Protein AF-D3ADE2-F1 (afdb_monomer)

Foldseek 3Di:
DDDDWDADPVRDTDDDDDDDAAKDKDKDWDADPVGDIDIDIDIDHDDDDDKDFPDWDKPPPVDDPPDDIDIDTDIGD

InterPro domains:
  IPR013783 Immunoglobulin-like fold [G3DSA:2.60.40.10] (1-46)

Radius of gyration: 25.81 Å; Cα contacts (8 Å, |Δi|>4): 87; chains: 1; bounding box: 56×22×61 Å

Sequence (77 aa):
AAEKVTVNADGTFSKALTLVSGSNTITVVSTDSAGKSSTVTRTVTLDQVAPVIKSVTITPNPVDAGKTYVISVEVTD

Solvent-accessible surface area (backbone atoms only — not comparable to full-atom values): 5382 Å² total; per-residue (Å²): 130,92,76,92,73,74,67,46,98,88,70,50,69,81,79,94,75,89,83,59,82,41,81,40,80,47,77,48,75,52,66,52,98,86,70,53,70,52,78,49,78,49,78,48,72,41,82,83,79,73,66,42,82,73,46,77,48,57,46,60,78,80,71,62,90,95,58,88,70,47,78,49,75,43,70,47,122

Mean predicted aligned error: 5.59 Å

Structure (mmCIF, N/CA/C/O backbone):
data_AF-D3ADE2-F1
#
_entry.id   AF-D3ADE2-F1
#
loop_
_atom_site.group_PDB
_atom_site.id
_atom_site.type_symbol
_atom_site.label_atom_id
_atom_site.label_alt_id
_atom_site.label_comp_id
_atom_site.label_asym_id
_atom_site.label_entity_id
_atom_site.label_seq_id
_atom_site.pdbx_PDB_ins_code
_atom_site.Cartn_x
_atom_site.Cartn_y
_atom_site.Cartn_z
_atom_site.occupancy
_atom_site.B_iso_or_equiv
_atom_site.auth_seq_id
_atom_site.auth_comp_id
_atom_site.auth_asym_id
_atom_site.auth_atom_id
_atom_site.pdbx_PDB_model_num
ATOM 1 N N . ALA A 1 1 ? -19.069 6.814 2.870 1.00 65.38 1 ALA A N 1
ATOM 2 C CA . ALA A 1 1 ? -19.642 7.166 4.189 1.00 65.38 1 ALA A CA 1
ATOM 3 C C . ALA A 1 1 ? -18.789 6.517 5.275 1.00 65.38 1 ALA A C 1
ATOM 5 O O . ALA A 1 1 ? -18.083 5.570 4.954 1.00 65.38 1 ALA A O 1
ATOM 6 N N . ALA A 1 2 ? -18.810 7.016 6.515 1.00 81.69 2 ALA A N 1
ATOM 7 C CA . ALA A 1 2 ? -18.115 6.339 7.612 1.00 81.69 2 ALA A CA 1
ATOM 8 C C . ALA A 1 2 ? -18.760 4.972 7.881 1.00 81.69 2 ALA A C 1
ATOM 10 O O . ALA A 1 2 ? -19.986 4.850 7.861 1.00 81.69 2 ALA A O 1
ATOM 11 N N . GLU A 1 3 ? -17.941 3.956 8.134 1.00 90.31 3 GLU A N 1
ATOM 12 C CA . GLU A 1 3 ? -18.407 2.598 8.404 1.00 90.31 3 GLU A CA 1
ATOM 13 C C . GLU A 1 3 ? -18.171 2.243 9.870 1.00 90.31 3 GLU A C 1
ATOM 15 O O . GLU A 1 3 ? -17.080 2.455 10.398 1.00 90.31 3 GLU A O 1
ATOM 20 N N . LYS A 1 4 ? -19.186 1.676 10.531 1.00 93.44 4 LYS A N 1
ATOM 21 C CA . LYS A 1 4 ? -19.027 1.171 11.898 1.00 93.44 4 LYS A CA 1
ATOM 22 C C . LYS A 1 4 ? -18.162 -0.091 11.898 1.00 93.44 4 LYS A C 1
ATOM 24 O O . LYS A 1 4 ? -18.280 -0.937 11.010 1.00 93.44 4 LYS A O 1
ATOM 29 N N . VAL A 1 5 ? -17.320 -0.215 12.918 1.00 95.31 5 VAL A N 1
ATOM 30 C CA . VAL A 1 5 ? -16.474 -1.384 13.177 1.00 95.31 5 VAL A CA 1
ATOM 31 C C . VAL A 1 5 ? -16.697 -1.811 14.623 1.00 95.31 5 VAL A C 1
ATOM 33 O O . VAL A 1 5 ? -16.735 -0.967 15.517 1.00 95.31 5 VAL A O 1
ATOM 36 N N . THR A 1 6 ? -16.879 -3.110 14.845 1.00 95.06 6 THR A N 1
ATOM 37 C CA . THR A 1 6 ? -17.007 -3.673 16.192 1.00 95.06 6 THR A CA 1
ATOM 38 C C . THR A 1 6 ? -15.640 -3.694 16.865 1.00 95.06 6 THR A C 1
ATOM 40 O O . THR A 1 6 ? -14.667 -4.165 16.276 1.00 95.06 6 THR A O 1
ATOM 43 N N . VAL A 1 7 ? -15.582 -3.197 18.098 1.00 95.88 7 VAL A N 1
ATOM 44 C CA . VAL A 1 7 ? -14.401 -3.288 18.961 1.00 95.88 7 VAL A CA 1
ATOM 45 C C . VAL A 1 7 ? -14.573 -4.488 19.888 1.00 95.88 7 VAL A C 1
ATOM 47 O O . VAL A 1 7 ? -15.641 -4.677 20.473 1.00 95.88 7 VAL A O 1
ATOM 50 N N . ASN A 1 8 ? -13.539 -5.313 19.991 1.00 96.50 8 ASN A N 1
ATOM 51 C CA . ASN A 1 8 ? -13.493 -6.484 20.856 1.00 96.50 8 ASN A CA 1
ATOM 52 C C . ASN A 1 8 ? -13.362 -6.079 22.332 1.00 96.50 8 ASN A C 1
ATOM 54 O O . ASN A 1 8 ? -12.976 -4.957 22.659 1.00 96.50 8 ASN A O 1
ATOM 58 N N . ALA A 1 9 ? -13.641 -7.015 23.243 1.00 95.75 9 ALA A N 1
ATOM 59 C CA . ALA A 1 9 ? -13.546 -6.773 24.686 1.00 95.75 9 ALA A CA 1
ATOM 60 C C . ALA A 1 9 ? -12.125 -6.394 25.157 1.00 95.75 9 ALA A C 1
ATOM 62 O O . ALA A 1 9 ? -11.978 -5.728 26.178 1.00 95.75 9 ALA A O 1
ATOM 63 N N . ASP A 1 10 ? -11.093 -6.787 24.408 1.00 96.69 10 ASP A N 1
ATOM 64 C CA . ASP A 1 10 ? -9.688 -6.433 24.647 1.00 96.69 10 ASP A CA 1
ATOM 65 C C . ASP A 1 10 ? -9.273 -5.089 24.008 1.00 96.69 10 ASP A C 1
ATOM 67 O O . ASP A 1 10 ? -8.106 -4.706 24.064 1.00 96.69 10 ASP A O 1
ATOM 71 N N . GLY A 1 11 ? -10.215 -4.367 23.391 1.00 93.94 11 GLY A N 1
ATOM 72 C CA . GLY A 1 11 ? -9.977 -3.090 22.717 1.00 93.94 11 GLY A CA 1
ATOM 73 C C . GLY A 1 11 ? -9.451 -3.211 21.284 1.00 93.94 11 GLY A C 1
ATOM 74 O O . GLY A 1 11 ? -9.268 -2.191 20.618 1.00 93.94 11 GLY A O 1
ATOM 75 N N . THR A 1 12 ? -9.223 -4.424 20.776 1.00 97.00 12 THR A N 1
ATOM 76 C CA . THR A 1 12 ? -8.782 -4.628 19.391 1.00 97.00 12 THR A CA 1
ATOM 77 C C . THR A 1 12 ? -9.942 -4.492 18.405 1.00 97.00 12 THR A C 1
ATOM 79 O O . THR A 1 12 ? -11.107 -4.699 18.736 1.00 97.00 12 THR A O 1
ATOM 82 N N . PHE A 1 13 ? -9.639 -4.139 17.159 1.00 96.38 13 PHE A N 1
ATOM 83 C CA . PHE A 1 13 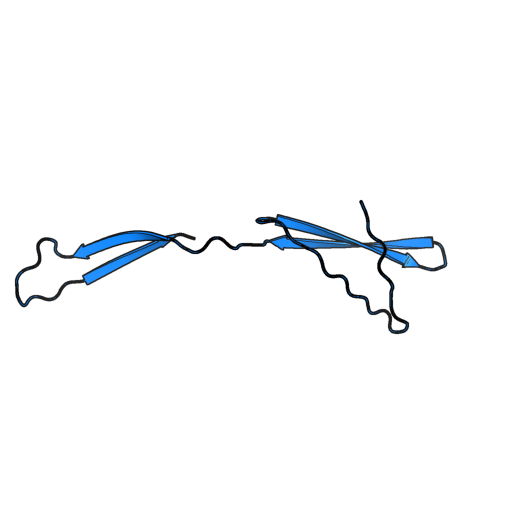? -10.603 -4.131 16.062 1.00 96.38 13 PHE A CA 1
ATOM 84 C C . PHE A 1 13 ? -9.881 -4.413 14.745 1.00 96.38 13 PHE A C 1
ATOM 86 O O . PHE A 1 13 ? -8.681 -4.174 14.614 1.00 96.38 13 PHE A O 1
ATOM 93 N N . SER A 1 14 ? -10.614 -4.912 13.752 1.00 96.19 14 SER A N 1
ATOM 94 C CA . SER A 1 14 ? -10.088 -5.126 12.405 1.00 96.19 14 SER A CA 1
ATOM 95 C C . SER A 1 14 ? -11.162 -4.839 11.366 1.00 96.19 14 SER A C 1
ATOM 97 O O . SER A 1 14 ? -12.344 -5.118 11.575 1.00 96.19 14 SER A O 1
ATOM 99 N N . LYS A 1 15 ? -10.747 -4.259 10.240 1.00 94.88 15 LYS A N 1
ATOM 100 C CA . LYS A 1 15 ? -11.607 -3.985 9.093 1.00 94.88 15 LYS A CA 1
ATOM 101 C C . LYS A 1 15 ? -10.784 -4.076 7.816 1.00 94.88 15 LYS A C 1
ATOM 103 O O . LYS A 1 15 ? -9.789 -3.370 7.670 1.00 94.88 15 LYS A O 1
ATOM 108 N N . ALA A 1 16 ? -11.220 -4.923 6.889 1.00 95.81 16 ALA A N 1
ATOM 109 C CA . ALA A 1 16 ? -10.673 -4.938 5.542 1.00 95.81 16 ALA A CA 1
ATOM 110 C C . ALA A 1 16 ? -11.176 -3.707 4.776 1.00 95.81 16 ALA A C 1
ATOM 112 O O . ALA A 1 16 ? -12.375 -3.422 4.777 1.00 95.81 16 ALA A O 1
ATOM 113 N N . LEU A 1 17 ? -10.256 -2.992 4.132 1.00 95.00 17 LEU A N 1
ATOM 114 C CA . LEU A 1 17 ? -10.546 -1.854 3.268 1.00 95.00 17 LEU A CA 1
ATOM 115 C C . LEU A 1 17 ? -9.998 -2.155 1.876 1.00 95.00 17 LEU A C 1
ATOM 117 O O . LEU A 1 17 ? -8.870 -2.624 1.742 1.00 95.00 17 LEU A O 1
ATOM 121 N N . THR A 1 18 ? -10.794 -1.877 0.847 1.00 95.94 18 THR A N 1
ATOM 122 C CA . THR A 1 18 ? -10.297 -1.885 -0.532 1.00 95.94 18 THR A CA 1
ATOM 123 C C . THR A 1 18 ? -9.683 -0.524 -0.815 1.00 95.94 18 THR A C 1
ATOM 125 O O . THR A 1 18 ? -10.361 0.494 -0.687 1.00 95.94 18 THR A O 1
ATOM 128 N N . LEU A 1 19 ? -8.397 -0.511 -1.152 1.00 96.88 19 LEU A N 1
ATOM 129 C CA . LEU A 1 19 ? -7.666 0.705 -1.491 1.00 96.88 19 LEU A CA 1
ATOM 130 C C . LEU A 1 19 ? -7.796 1.009 -2.983 1.00 96.88 19 LEU A C 1
ATOM 132 O O . LEU A 1 19 ? -7.982 0.107 -3.800 1.00 96.88 19 LEU A O 1
ATOM 136 N N . VAL A 1 20 ? -7.649 2.282 -3.330 1.00 96.50 20 VAL A N 1
ATOM 137 C CA . VAL A 1 20 ? -7.465 2.722 -4.716 1.00 96.50 20 VAL A CA 1
ATOM 138 C C . VAL A 1 20 ? -5.992 3.029 -4.967 1.00 96.50 20 VAL A C 1
ATOM 140 O O . VAL A 1 20 ? -5.263 3.350 -4.028 1.00 96.50 20 VAL A O 1
ATOM 143 N N . SER A 1 21 ? -5.540 2.924 -6.219 1.00 96.88 21 SER A N 1
ATOM 144 C CA . SER A 1 21 ? -4.174 3.314 -6.587 1.00 96.88 21 SER A CA 1
ATOM 145 C C . SER A 1 21 ? -3.885 4.759 -6.173 1.00 96.88 21 SER A C 1
ATOM 147 O O . SER A 1 21 ? -4.745 5.635 -6.291 1.00 96.88 21 SER A O 1
ATOM 149 N N . GLY A 1 22 ? -2.664 5.008 -5.706 1.00 97.06 22 GLY A N 1
ATOM 150 C CA . GLY A 1 22 ? -2.258 6.294 -5.154 1.00 97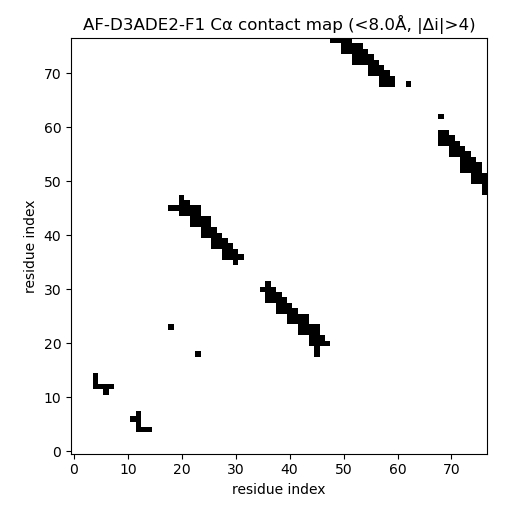.06 22 GLY A CA 1
ATOM 151 C C . GLY A 1 22 ? -2.570 6.429 -3.661 1.00 97.06 22 GLY A C 1
ATOM 152 O O . GLY A 1 22 ? -2.556 5.456 -2.907 1.00 97.06 22 GLY A O 1
ATOM 153 N N . SER A 1 23 ? -2.780 7.666 -3.211 1.00 97.88 23 SER A N 1
ATOM 154 C CA . SER A 1 23 ? -2.912 8.000 -1.788 1.00 97.88 23 SER A CA 1
ATOM 155 C C . SER A 1 23 ? -4.316 7.717 -1.245 1.00 97.88 23 SER A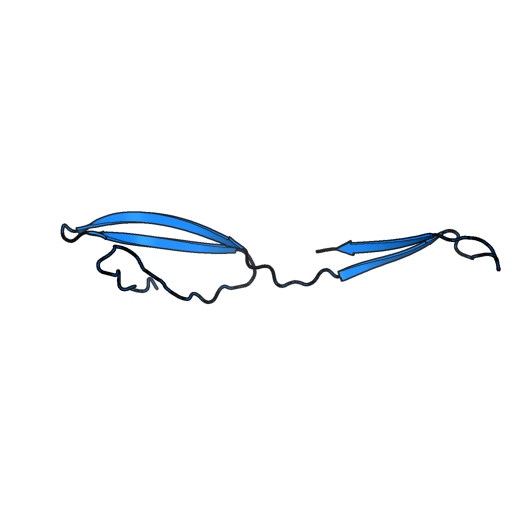 C 1
ATOM 157 O O . SER A 1 23 ? -5.313 8.187 -1.791 1.00 97.88 23 SER A O 1
ATOM 159 N N . ASN A 1 24 ? -4.385 6.999 -0.125 1.00 97.50 24 ASN A N 1
ATOM 160 C CA . ASN A 1 24 ? -5.602 6.676 0.611 1.00 97.50 24 ASN A CA 1
ATOM 161 C C . ASN A 1 24 ? -5.500 7.243 2.032 1.00 97.50 24 ASN A C 1
ATOM 163 O O . ASN A 1 24 ? -4.682 6.788 2.835 1.00 97.50 24 ASN A O 1
ATOM 167 N N . THR A 1 25 ? -6.354 8.208 2.367 1.00 97.44 25 THR A N 1
ATOM 168 C CA . THR A 1 25 ? -6.457 8.744 3.731 1.00 97.44 25 THR A CA 1
ATOM 169 C C . THR A 1 25 ? -7.494 7.951 4.519 1.00 97.44 25 THR A C 1
ATOM 171 O O . THR A 1 25 ? -8.677 7.953 4.187 1.00 97.44 25 THR A O 1
ATOM 174 N N . ILE A 1 26 ? -7.052 7.290 5.584 1.00 96.94 26 ILE A N 1
ATOM 175 C CA . ILE A 1 26 ? -7.876 6.479 6.476 1.00 96.94 26 ILE A CA 1
ATOM 176 C C . ILE A 1 26 ? -8.038 7.230 7.796 1.00 96.94 26 ILE A C 1
ATOM 178 O O . ILE A 1 26 ? -7.063 7.451 8.517 1.00 96.94 26 ILE A O 1
ATOM 182 N N . THR A 1 27 ? -9.277 7.583 8.127 1.00 97.19 27 THR A N 1
ATOM 183 C CA . THR A 1 27 ? -9.631 8.238 9.391 1.00 97.19 27 THR A CA 1
ATOM 184 C C . THR A 1 27 ? -10.347 7.248 10.298 1.00 97.19 27 THR A C 1
ATOM 186 O O . THR A 1 27 ? -11.394 6.709 9.941 1.00 97.19 27 THR A O 1
ATOM 189 N N . VAL A 1 28 ? -9.794 7.033 11.485 1.00 96.94 28 VAL A N 1
ATOM 190 C CA . VAL A 1 28 ? -10.376 6.208 12.542 1.00 96.94 28 VAL A CA 1
ATOM 191 C 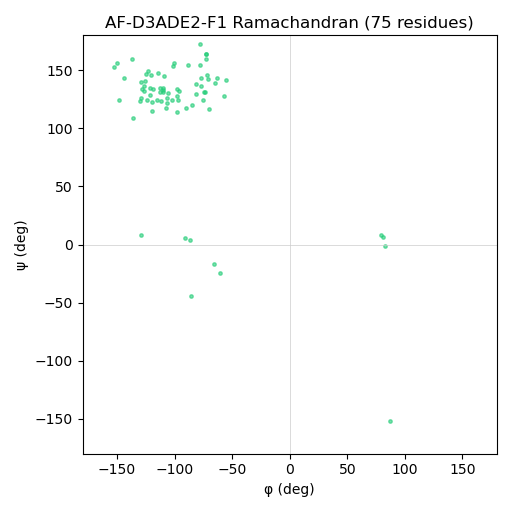C . VAL A 1 28 ? -10.898 7.129 13.632 1.00 96.94 28 VAL A C 1
ATOM 193 O O . VAL A 1 28 ? -10.154 7.960 14.149 1.00 96.94 28 VAL A O 1
ATOM 196 N N . VAL A 1 29 ? -12.170 6.969 13.987 1.00 96.69 29 VAL A N 1
ATOM 197 C CA . VAL A 1 29 ? -1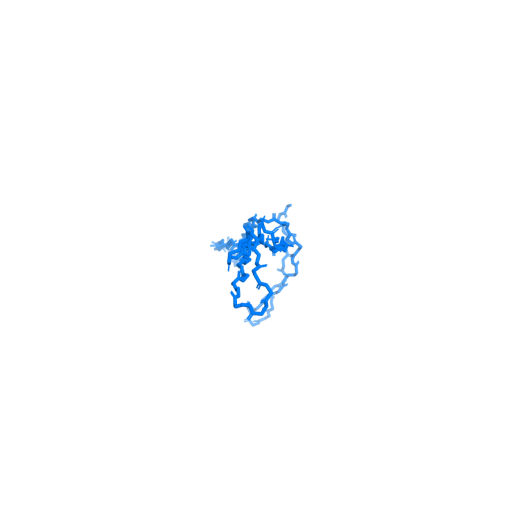2.807 7.689 15.092 1.00 96.69 29 VAL A CA 1
ATOM 198 C C . VAL A 1 29 ? -13.298 6.664 16.102 1.00 96.69 29 VAL A C 1
ATOM 200 O O . VAL A 1 29 ? -14.089 5.789 15.753 1.00 96.69 29 VAL A O 1
ATOM 203 N N . SER A 1 30 ? -12.834 6.773 17.344 1.00 95.56 30 SER A N 1
ATOM 204 C CA . SER A 1 30 ? -13.348 5.983 18.465 1.00 95.56 30 SER A CA 1
ATOM 205 C C . SER A 1 30 ? -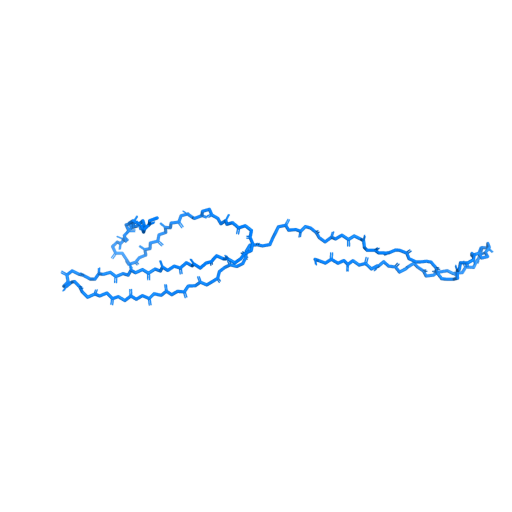14.126 6.879 19.411 1.00 95.56 30 SER A C 1
ATOM 207 O O . SER A 1 30 ? -13.645 7.957 19.753 1.00 95.56 30 SER A O 1
ATOM 209 N N . THR A 1 31 ? -15.296 6.416 19.848 1.00 94.75 31 THR A N 1
ATOM 210 C CA . THR A 1 31 ? -16.174 7.120 20.787 1.00 94.75 31 THR A CA 1
ATOM 211 C C . THR A 1 31 ? -16.402 6.245 22.016 1.00 94.75 31 THR A C 1
ATOM 213 O O . THR A 1 31 ? -16.759 5.076 21.872 1.00 94.75 31 THR A O 1
ATOM 216 N N . ASP A 1 32 ? -16.185 6.790 23.212 1.00 93.44 32 ASP A N 1
ATOM 217 C CA . ASP A 1 32 ? -16.449 6.095 24.474 1.00 93.44 32 ASP A CA 1
ATOM 218 C C . ASP A 1 32 ? -17.949 6.089 24.836 1.00 93.44 32 ASP A C 1
ATOM 220 O O . ASP A 1 32 ? -18.780 6.743 24.200 1.00 93.44 32 ASP A O 1
ATOM 224 N N . SER A 1 33 ? -18.319 5.356 25.891 1.00 92.38 33 SER A N 1
ATOM 225 C CA . SER A 1 33 ? -19.711 5.281 26.361 1.00 92.38 33 SER A CA 1
ATOM 226 C C . SER A 1 33 ? -20.252 6.606 26.912 1.00 92.38 33 SER A C 1
ATOM 228 O O . SER A 1 33 ? -21.462 6.760 27.050 1.00 92.38 33 SER A O 1
ATOM 230 N N . ALA A 1 34 ? -19.373 7.556 27.238 1.00 96.69 34 ALA A N 1
ATOM 231 C CA . ALA A 1 34 ? -19.731 8.900 27.675 1.00 96.69 34 ALA A CA 1
ATOM 232 C C . ALA A 1 34 ? -19.829 9.895 26.499 1.00 96.69 34 ALA A C 1
ATOM 234 O O . ALA A 1 34 ? -20.003 11.092 26.734 1.00 96.69 34 ALA A O 1
ATOM 235 N N . GLY A 1 35 ? -19.705 9.424 25.251 1.00 96.06 35 GLY A N 1
ATOM 236 C CA . GLY A 1 35 ? -19.816 10.225 24.034 1.00 96.06 35 GLY A CA 1
ATOM 237 C C . GLY A 1 35 ? -18.555 11.008 23.652 1.00 96.06 35 GLY A C 1
ATOM 238 O O . GLY A 1 35 ? -18.601 11.799 22.709 1.00 96.06 35 GLY A O 1
ATOM 239 N N . LYS A 1 36 ? -17.421 10.821 24.337 1.00 97.12 36 LYS A N 1
ATOM 240 C CA . LYS A 1 36 ? -16.161 11.495 23.981 1.00 97.12 36 LYS A CA 1
ATOM 241 C C . LYS A 1 36 ? -15.481 10.752 22.849 1.00 97.12 36 LYS A C 1
ATOM 243 O O . LYS A 1 36 ? -15.432 9.527 22.858 1.00 97.12 36 LYS A O 1
ATOM 248 N N . SER A 1 37 ? -14.935 11.499 21.893 1.00 97.12 37 SER A N 1
ATOM 249 C CA . SER A 1 37 ? -14.302 10.922 20.709 1.00 97.12 37 SER A CA 1
ATOM 250 C C . SER A 1 37 ? -12.836 11.310 20.577 1.00 97.12 37 SER A C 1
ATOM 252 O O . SER A 1 37 ? -12.448 12.433 20.892 1.00 97.12 37 SER A O 1
ATOM 254 N N . SER A 1 38 ? -12.041 10.388 20.048 1.00 96.88 38 SER A N 1
ATOM 255 C CA . SER A 1 38 ? -10.672 10.616 19.590 1.00 96.88 38 SER A CA 1
ATOM 256 C C . SER A 1 38 ? -10.557 10.220 18.119 1.00 96.88 38 SER A C 1
ATOM 258 O O . SER A 1 38 ? -11.300 9.369 17.628 1.00 96.88 38 SER A O 1
ATOM 260 N N . THR A 1 39 ? -9.665 10.890 17.388 1.00 97.50 39 THR A N 1
ATOM 261 C CA . THR A 1 39 ? -9.473 10.683 15.947 1.00 97.50 39 THR A CA 1
ATOM 262 C C . THR A 1 39 ? -8.011 10.402 15.645 1.00 97.50 39 THR A C 1
ATOM 264 O O . THR A 1 39 ? -7.127 11.090 16.151 1.00 97.50 39 THR A O 1
ATOM 267 N N . VAL A 1 40 ? -7.771 9.412 14.790 1.00 97.62 40 VAL A N 1
ATOM 268 C CA . VAL A 1 40 ? -6.456 9.086 14.237 1.00 97.62 40 VAL A CA 1
ATOM 269 C C . VAL A 1 40 ? -6.565 9.050 12.721 1.00 97.62 40 VAL A C 1
ATOM 271 O O . VAL A 1 40 ? -7.446 8.392 12.174 1.00 97.62 40 VAL A O 1
ATOM 274 N N . THR A 1 41 ? -5.636 9.716 12.043 1.00 97.75 41 THR A N 1
ATOM 275 C CA . THR A 1 41 ? -5.545 9.709 10.581 1.00 97.75 41 THR A CA 1
ATOM 276 C C . THR A 1 41 ? -4.272 8.992 10.156 1.00 97.75 41 THR A C 1
ATOM 278 O O . THR A 1 41 ? -3.201 9.238 10.711 1.00 97.75 41 THR A O 1
ATOM 281 N N . ARG A 1 42 ? -4.377 8.106 9.166 1.00 97.44 42 ARG A N 1
ATOM 282 C CA . ARG A 1 42 ? -3.237 7.443 8.527 1.00 97.44 42 ARG A CA 1
ATOM 283 C C . ARG A 1 42 ? -3.347 7.583 7.019 1.00 97.44 42 ARG A C 1
ATOM 285 O O . ARG A 1 42 ? -4.430 7.424 6.469 1.00 97.44 42 ARG A O 1
ATOM 292 N N . THR A 1 43 ? -2.223 7.820 6.362 1.00 97.75 43 THR A N 1
ATOM 293 C CA . THR A 1 43 ? -2.148 7.834 4.901 1.00 97.75 43 THR A CA 1
ATOM 294 C C . THR A 1 43 ? -1.450 6.567 4.432 1.00 97.75 43 THR A C 1
ATOM 296 O O . THR A 1 43 ? -0.389 6.221 4.948 1.00 97.75 43 THR A O 1
ATOM 299 N N . VAL A 1 44 ? -2.060 5.871 3.476 1.00 97.75 44 VAL A N 1
ATOM 300 C CA . VAL A 1 44 ? -1.525 4.660 2.848 1.00 97.75 44 VAL A CA 1
ATOM 301 C C . VAL A 1 44 ? -1.465 4.889 1.345 1.00 97.75 44 VAL A C 1
ATOM 303 O O . VAL A 1 44 ? -2.485 5.191 0.731 1.00 97.75 44 VAL A O 1
ATOM 306 N N . THR A 1 45 ? -0.290 4.727 0.745 1.00 97.69 45 THR A N 1
ATOM 307 C CA . THR A 1 45 ? -0.137 4.780 -0.712 1.00 97.69 45 THR A CA 1
ATOM 308 C C . THR A 1 45 ? -0.138 3.364 -1.262 1.00 97.69 45 THR A C 1
ATOM 310 O O . THR A 1 45 ? 0.659 2.538 -0.821 1.00 97.69 45 THR A O 1
ATOM 313 N N . LEU A 1 46 ? -1.039 3.085 -2.203 1.00 97.88 46 LEU A N 1
ATOM 314 C CA . LEU A 1 46 ? -1.022 1.851 -2.974 1.00 97.88 46 LEU A CA 1
ATOM 315 C C . LEU A 1 46 ? -0.346 2.118 -4.313 1.00 97.88 46 LEU A C 1
ATOM 317 O O . LEU A 1 46 ? -0.896 2.841 -5.147 1.00 97.88 46 LEU A O 1
ATOM 321 N N . ASP A 1 47 ? 0.808 1.493 -4.510 1.00 96.81 47 ASP A N 1
ATOM 322 C CA . ASP A 1 47 ? 1.474 1.437 -5.801 1.00 96.81 47 ASP A CA 1
ATOM 323 C C . ASP A 1 47 ? 1.448 0.005 -6.337 1.00 96.81 47 ASP A C 1
A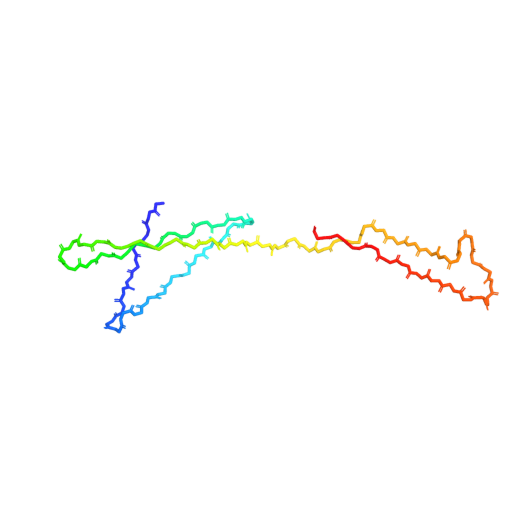TOM 325 O O . ASP A 1 47 ? 1.836 -0.941 -5.653 1.00 96.81 47 ASP A O 1
ATOM 329 N N . GLN A 1 48 ? 0.902 -0.147 -7.538 1.00 94.94 48 GLN A N 1
ATOM 330 C CA . GLN A 1 48 ? 0.814 -1.417 -8.262 1.00 94.94 48 GLN A CA 1
ATOM 331 C C . GLN A 1 48 ? 1.354 -1.278 -9.686 1.00 94.94 48 GLN A C 1
ATOM 333 O O . GLN A 1 48 ? 1.168 -2.180 -10.505 1.00 94.94 48 GLN A O 1
ATOM 338 N N . VAL A 1 49 ? 1.963 -0.136 -10.011 1.00 94.19 49 VAL A N 1
ATOM 339 C CA . VAL A 1 49 ? 2.607 0.049 -11.302 1.00 94.19 49 VAL A CA 1
ATOM 340 C C . VAL A 1 49 ? 3.919 -0.723 -11.250 1.00 94.19 49 VAL A C 1
ATOM 342 O O . VAL A 1 49 ? 4.707 -0.581 -10.324 1.00 94.19 49 VAL A O 1
ATOM 345 N N . ALA A 1 50 ? 4.110 -1.634 -12.202 1.00 94.62 50 ALA A N 1
ATOM 346 C CA . ALA A 1 50 ? 5.379 -2.330 -12.325 1.00 94.62 50 ALA A CA 1
ATOM 347 C C . ALA A 1 50 ? 6.401 -1.393 -12.980 1.00 94.62 50 ALA A C 1
ATOM 349 O O . ALA A 1 50 ? 6.036 -0.694 -13.934 1.00 94.62 50 ALA A O 1
ATOM 350 N N . PRO A 1 51 ? 7.676 -1.441 -12.564 1.00 94.69 51 PRO A N 1
ATOM 351 C CA . PRO A 1 51 ? 8.704 -0.660 -13.218 1.00 94.69 51 PRO A CA 1
ATOM 352 C C . PRO A 1 51 ? 8.857 -1.103 -14.676 1.00 94.69 51 PRO A C 1
ATOM 354 O O . PRO A 1 51 ? 8.774 -2.290 -15.011 1.00 94.69 51 PRO A O 1
ATOM 357 N N . VAL A 1 52 ? 9.116 -0.142 -15.554 1.00 96.50 52 VAL A N 1
ATOM 358 C CA . VAL A 1 52 ? 9.301 -0.361 -16.989 1.00 96.50 52 VAL A CA 1
ATOM 359 C C . VAL A 1 52 ? 10.758 -0.163 -17.381 1.00 96.50 52 VAL A C 1
ATOM 361 O O . VAL A 1 52 ? 11.457 0.702 -16.853 1.00 96.50 52 VAL A O 1
ATOM 364 N N . ILE A 1 53 ? 11.229 -0.951 -18.350 1.00 96.44 53 ILE A N 1
ATOM 365 C CA . ILE A 1 53 ? 12.516 -0.681 -18.995 1.00 96.44 53 ILE A CA 1
ATOM 366 C C . ILE A 1 53 ? 12.348 0.579 -19.836 1.00 96.44 53 ILE A C 1
ATOM 368 O O . ILE A 1 53 ? 11.578 0.605 -20.794 1.00 96.44 53 ILE A O 1
ATOM 372 N N . LYS A 1 54 ? 13.091 1.618 -19.475 1.00 96.19 54 LYS A N 1
ATOM 373 C CA . LYS A 1 54 ? 13.096 2.898 -20.171 1.00 96.19 54 LYS A CA 1
ATOM 374 C C . LYS A 1 54 ? 14.069 2.889 -21.340 1.00 96.19 54 LYS A C 1
ATOM 376 O O . LYS A 1 54 ? 13.737 3.373 -22.420 1.00 96.19 54 LYS A O 1
ATOM 381 N N . SER A 1 55 ? 15.268 2.349 -21.139 1.00 96.06 55 SER A N 1
ATOM 382 C CA . SER A 1 55 ? 16.266 2.270 -22.200 1.00 96.06 55 SER A CA 1
ATOM 383 C C . SER A 1 55 ? 17.229 1.106 -22.002 1.00 96.06 55 SER A C 1
ATOM 385 O O . SER A 1 55 ? 17.479 0.652 -20.885 1.00 96.06 55 SER A O 1
ATOM 387 N N . VAL A 1 56 ? 17.770 0.618 -23.116 1.00 96.00 56 VAL A N 1
ATOM 388 C CA . VAL A 1 56 ? 18.867 -0.350 -23.140 1.00 96.00 56 VAL A CA 1
ATOM 389 C C . VAL A 1 56 ? 19.933 0.204 -24.065 1.00 96.00 56 VAL A C 1
ATOM 391 O O . VAL A 1 56 ? 19.650 0.546 -25.212 1.00 96.00 56 VAL A O 1
ATOM 394 N N . THR A 1 57 ? 21.159 0.302 -23.569 1.00 96.19 57 THR A N 1
ATOM 395 C CA . THR A 1 57 ? 22.304 0.762 -24.354 1.00 96.19 57 THR A CA 1
ATOM 396 C C . THR A 1 57 ? 23.417 -0.270 -24.306 1.00 96.19 57 THR A C 1
ATOM 398 O O . THR A 1 57 ? 23.594 -0.966 -23.308 1.00 96.19 57 THR A O 1
ATOM 401 N N . ILE A 1 58 ? 24.160 -0.375 -25.405 1.00 94.75 58 ILE A N 1
ATOM 402 C CA . ILE A 1 58 ? 25.370 -1.188 -25.505 1.00 94.75 58 ILE A CA 1
ATOM 403 C C . ILE A 1 58 ? 26.543 -0.268 -25.828 1.00 94.75 58 ILE A C 1
ATOM 405 O O . ILE A 1 58 ? 26.417 0.623 -26.667 1.00 94.75 58 ILE A O 1
ATOM 409 N N . THR A 1 59 ? 27.660 -0.435 -25.124 1.00 94.75 59 THR A N 1
ATOM 410 C CA . THR A 1 59 ? 28.865 0.377 -25.328 1.00 94.75 59 THR A CA 1
ATOM 411 C C . THR A 1 59 ? 30.097 -0.519 -25.479 1.00 94.75 59 THR A C 1
ATOM 413 O O . THR A 1 59 ? 30.378 -1.295 -24.558 1.00 94.75 59 THR A O 1
ATOM 416 N N . PRO A 1 60 ? 30.856 -0.404 -26.589 1.00 93.88 60 PRO A N 1
ATOM 417 C CA . PRO A 1 60 ? 30.582 0.429 -27.772 1.00 93.88 60 PRO A CA 1
ATOM 418 C C . PRO A 1 60 ? 29.433 -0.117 -28.648 1.00 93.88 60 PRO A C 1
ATOM 420 O O . PRO A 1 60 ? 29.040 -1.272 -28.527 1.00 93.88 60 PRO A O 1
ATOM 423 N N . ASN A 1 61 ? 28.892 0.723 -29.534 1.00 90.19 61 ASN A N 1
ATOM 424 C CA . 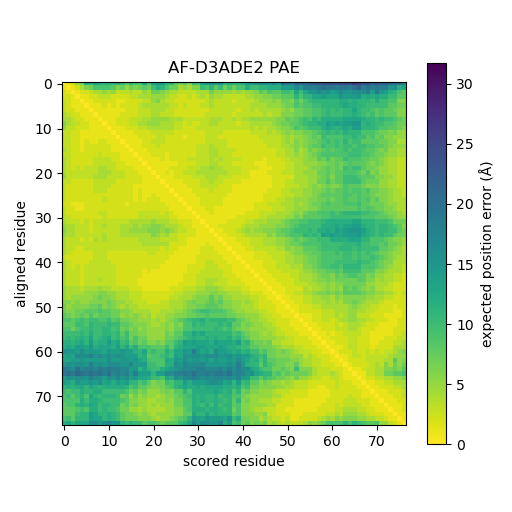ASN A 1 61 ? 27.947 0.331 -30.585 1.00 90.19 61 ASN A CA 1
ATOM 425 C C . ASN A 1 61 ? 28.357 1.034 -31.898 1.00 90.19 61 ASN A C 1
ATOM 427 O O . ASN A 1 61 ? 28.216 2.259 -31.955 1.00 90.19 61 ASN A O 1
ATOM 431 N N . PRO A 1 62 ? 28.891 0.329 -32.920 1.00 91.94 62 PRO A N 1
ATOM 432 C CA . PRO A 1 62 ? 28.937 -1.128 -33.080 1.00 91.94 62 PRO A CA 1
ATOM 433 C C . PRO A 1 62 ? 29.943 -1.815 -32.148 1.00 91.94 62 PRO A C 1
ATOM 435 O O . PRO A 1 62 ? 30.879 -1.187 -31.657 1.00 91.94 62 PRO A O 1
ATOM 438 N N . VAL A 1 63 ? 29.751 -3.118 -31.928 1.00 92.25 63 VAL A N 1
ATOM 439 C CA . VAL A 1 63 ? 30.689 -3.970 -31.186 1.00 92.25 63 VAL A CA 1
ATOM 440 C C . VAL A 1 63 ? 31.583 -4.743 -32.147 1.00 92.25 63 VAL A C 1
ATOM 442 O O . VAL A 1 63 ? 31.101 -5.359 -33.098 1.00 92.25 63 VAL A O 1
ATOM 445 N N . ASP A 1 64 ? 32.880 -4.754 -31.855 1.00 93.75 64 ASP A N 1
ATOM 446 C CA . ASP A 1 64 ? 33.847 -5.584 -32.566 1.00 93.75 64 ASP A CA 1
ATOM 447 C C . ASP A 1 64 ? 33.764 -7.042 -32.095 1.00 93.75 64 ASP A C 1
ATOM 449 O O . ASP A 1 64 ? 33.717 -7.335 -30.895 1.00 93.75 64 ASP A O 1
ATOM 453 N N . ALA A 1 65 ? 33.807 -7.981 -33.042 1.00 89.31 65 ALA A N 1
ATOM 454 C CA . ALA A 1 65 ? 33.775 -9.407 -32.738 1.00 89.31 65 ALA A CA 1
ATOM 455 C C . ALA A 1 65 ? 34.932 -9.811 -31.800 1.00 89.31 65 ALA A C 1
ATOM 457 O O . ALA A 1 65 ? 36.102 -9.522 -32.056 1.00 89.31 65 ALA A O 1
ATOM 458 N N . GLY A 1 66 ? 34.597 -10.496 -30.703 1.00 91.19 66 GLY A N 1
ATOM 459 C CA . GLY A 1 66 ? 35.567 -10.963 -29.706 1.00 91.19 66 GLY A CA 1
ATOM 460 C C . GLY A 1 66 ? 36.050 -9.898 -28.712 1.00 91.19 66 GLY A C 1
ATOM 461 O O . GLY A 1 66 ? 36.975 -10.172 -27.948 1.00 91.19 66 GLY A O 1
ATOM 462 N N . LYS A 1 67 ? 35.459 -8.695 -28.702 1.00 94.25 67 LYS A N 1
ATOM 463 C CA . LYS A 1 67 ? 35.738 -7.653 -27.699 1.00 94.25 67 LYS A CA 1
ATOM 464 C C . LYS A 1 67 ? 34.659 -7.602 -26.615 1.00 94.25 67 LYS A C 1
ATOM 466 O O . LYS A 1 67 ? 33.522 -8.016 -26.826 1.00 94.25 67 LYS A O 1
ATOM 471 N N . THR A 1 68 ? 35.032 -7.083 -25.446 1.00 93.62 68 THR A N 1
ATOM 472 C CA . THR A 1 68 ? 34.107 -6.839 -24.333 1.00 93.62 68 THR A CA 1
ATOM 473 C C . THR A 1 68 ? 33.197 -5.656 -24.640 1.00 93.62 68 THR A C 1
ATOM 475 O O . THR A 1 68 ? 33.627 -4.669 -25.236 1.00 93.62 68 THR A O 1
ATOM 478 N N . TYR A 1 69 ? 31.961 -5.738 -24.166 1.00 94.25 69 TYR A N 1
ATOM 479 C CA . TYR A 1 69 ? 30.987 -4.659 -24.205 1.00 94.25 69 TYR A CA 1
ATOM 480 C C . TYR A 1 69 ? 30.241 -4.560 -22.879 1.00 94.25 69 TYR A C 1
ATOM 482 O O . TYR A 1 69 ? 30.191 -5.517 -22.106 1.00 94.25 69 TYR A O 1
ATOM 490 N N . VAL A 1 70 ? 29.654 -3.394 -22.629 1.00 95.94 70 VAL A N 1
ATOM 491 C CA . VAL A 1 70 ? 28.778 -3.146 -21.480 1.00 95.94 70 VAL A CA 1
ATOM 492 C C . VAL A 1 70 ? 27.357 -2.972 -21.983 1.00 95.94 70 VAL A C 1
ATOM 494 O O . VAL A 1 70 ? 27.131 -2.198 -22.911 1.00 95.94 70 VAL A O 1
ATOM 497 N N . ILE A 1 71 ? 26.413 -3.674 -21.359 1.00 95.06 71 ILE A N 1
ATOM 498 C CA . ILE A 1 71 ? 24.981 -3.424 -21.522 1.00 95.06 71 ILE A CA 1
ATOM 499 C C . ILE A 1 71 ? 24.505 -2.661 -20.289 1.00 95.06 71 ILE A C 1
ATOM 501 O O . ILE A 1 71 ? 24.662 -3.145 -19.169 1.00 95.06 71 ILE A O 1
ATOM 505 N N . SER A 1 72 ? 23.904 -1.496 -20.507 1.00 96.12 72 SER A N 1
ATOM 506 C CA . SER A 1 72 ? 23.266 -0.701 -19.459 1.00 96.12 72 SER A CA 1
ATOM 507 C C . SER A 1 72 ? 21.762 -0.681 -19.686 1.00 96.12 72 SER A C 1
ATOM 509 O O . SER A 1 72 ? 21.305 -0.394 -20.793 1.00 96.12 72 SER A O 1
ATOM 511 N N . VAL A 1 73 ? 21.000 -0.967 -18.632 1.00 96.38 73 VAL A N 1
ATOM 512 C CA . VAL A 1 73 ? 19.535 -0.922 -18.632 1.00 96.38 73 VAL A CA 1
ATOM 513 C C . VAL A 1 73 ? 19.094 0.170 -17.669 1.00 96.38 73 VAL A C 1
ATOM 515 O O . VAL A 1 73 ? 19.470 0.156 -16.499 1.00 96.38 73 VAL A O 1
ATOM 518 N N . GLU A 1 74 ? 18.300 1.111 -18.162 1.00 96.25 74 GLU A N 1
ATOM 519 C CA . GLU A 1 74 ? 17.607 2.091 -17.335 1.00 96.25 74 GLU A CA 1
ATOM 520 C C . GLU A 1 74 ? 16.177 1.605 -17.106 1.00 96.25 74 GLU A C 1
ATOM 522 O O . GLU A 1 74 ? 15.463 1.293 -18.062 1.00 96.25 74 GLU A O 1
ATOM 527 N N . VAL A 1 75 ? 15.756 1.55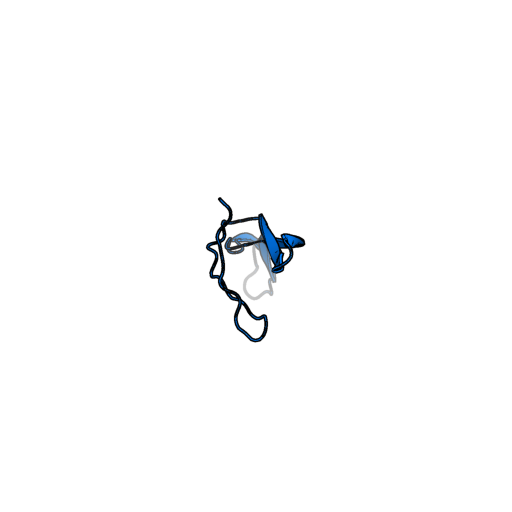4 -15.846 1.00 95.88 75 VAL A N 1
ATOM 528 C CA . VAL A 1 75 ? 14.378 1.245 -15.448 1.00 95.88 75 VAL A CA 1
ATOM 529 C C . VAL A 1 75 ? 13.754 2.463 -14.778 1.00 95.88 75 VAL A C 1
ATOM 531 O O . VAL A 1 75 ? 14.454 3.263 -14.158 1.00 95.88 75 VAL A O 1
ATOM 534 N N . THR A 1 76 ? 12.448 2.640 -14.937 1.00 92.88 76 THR A N 1
ATOM 535 C CA . THR A 1 76 ? 11.669 3.691 -14.269 1.00 92.88 76 THR A CA 1
ATOM 536 C C . THR A 1 76 ? 10.506 3.051 -13.533 1.00 92.88 76 THR A C 1
ATOM 538 O O . THR A 1 76 ? 9.927 2.098 -14.051 1.00 92.88 76 THR A O 1
ATOM 541 N N . ASP A 1 77 ? 10.222 3.572 -12.345 1.00 83.88 77 ASP A N 1
ATOM 542 C CA . ASP A 1 77 ? 9.048 3.265 -11.525 1.00 83.88 77 ASP A CA 1
ATOM 543 C C . ASP A 1 77 ? 7.924 4.261 -11.851 1.00 83.88 77 ASP A C 1
ATOM 545 O O . ASP A 1 77 ? 8.239 5.479 -11.914 1.00 83.88 77 ASP A O 1
#

Organism: NCBI:txid566550

pLDDT: mean 94.8, std 4.36, range [65.38, 97.88]

Secondary structure (DSSP, 8-state):
-----PPPTTS------PPPSEEEEEEEEEE-TTS-EEEEEEEEEE--PPPEEEEEEEESSSPPTT---EEEEEEE-